Protein AF-A0A249P6Z7-F1 (afdb_monomer)

Foldseek 3Di:
DDPPPPPVVPPPVDDDDPVNPPDQDADVPHHPVLVVLVVVCVVPVDPVSVVVSVVVVVVCVVCVVVVHDPVRVVVVVVVVVVDDDDPVDPPDDDDDPPPPPPPPPDPPDPPPDDDDPPDDPDPPPPVPVVVVVPPPDDDDDDDDDD

pLDDT: mean 71.18, std 16.37, range [41.47, 95.62]

Solvent-accessible surface area (backbone atoms only — not comparable to full-atom values): 10024 Å² total; per-residue (Å²): 136,80,82,78,77,79,81,79,80,54,75,84,77,52,82,84,48,80,83,76,60,80,66,78,73,60,55,93,88,44,56,53,74,53,50,58,42,53,51,48,30,73,76,43,87,44,72,69,41,50,49,49,38,51,51,51,51,50,52,53,49,54,37,50,73,70,72,39,50,72,74,57,40,53,49,47,53,52,47,60,75,64,48,88,81,67,76,92,64,74,95,67,82,82,78,76,87,75,79,74,72,73,82,69,68,74,69,79,71,66,95,80,68,72,90,72,83,90,62,87,77,67,94,72,61,76,71,63,63,66,65,65,71,69,78,79,73,78,80,80,81,82,81,82,90,129

Sequence (146 aa):
MTKAETDDGNRFKKRIHWRDSMREPRLMIFDARLVFFFLLLAVHLAVWTALLLLAAIGVFWLVERAGYRLPSALRTIRATFAGVRRPAFYQRRYREAVDYGFEYRRTPLPSFAMPVPSAPMSVGVVKEVNSTLVDEQPARVVEPAQ

Radius of gyration: 34.21 Å; Cα contacts (8 Å, |Δi|>4): 28; chains: 1; bounding box: 60×60×104 Å

Structure (mmCIF, N/CA/C/O backbone):
data_AF-A0A249P6Z7-F1
#
_entry.id   AF-A0A249P6Z7-F1
#
loop_
_atom_site.group_PDB
_atom_site.id
_atom_site.type_symbol
_atom_site.label_atom_id
_atom_site.label_alt_id
_atom_site.label_comp_id
_atom_site.label_asym_id
_atom_site.label_entity_id
_atom_site.label_seq_id
_atom_site.pdbx_PDB_ins_code
_atom_site.Cartn_x
_atom_site.Cartn_y
_atom_site.Cartn_z
_atom_site.occupancy
_atom_site.B_iso_or_equiv
_atom_site.auth_seq_id
_atom_site.auth_comp_id
_atom_site.auth_asym_id
_atom_site.auth_atom_id
_atom_site.pdbx_PDB_model_num
ATOM 1 N N . MET A 1 1 ? 46.602 -27.904 5.766 1.00 41.47 1 MET A N 1
ATOM 2 C CA . MET A 1 1 ? 45.917 -28.379 4.545 1.00 41.47 1 MET A CA 1
ATOM 3 C C . MET A 1 1 ? 44.682 -27.511 4.344 1.00 41.47 1 MET A C 1
ATOM 5 O O . MET A 1 1 ? 43.639 -27.762 4.931 1.00 41.47 1 MET A O 1
ATOM 9 N N . THR A 1 2 ? 44.862 -26.383 3.660 1.00 42.06 2 THR A N 1
ATOM 10 C CA . THR A 1 2 ? 43.832 -25.363 3.438 1.00 42.06 2 THR A CA 1
ATOM 11 C C . THR A 1 2 ? 42.930 -25.824 2.300 1.00 42.06 2 THR A C 1
ATOM 13 O O . THR A 1 2 ? 43.393 -26.098 1.196 1.00 42.06 2 THR A O 1
ATOM 16 N N . LYS A 1 3 ? 41.639 -25.987 2.587 1.00 45.12 3 LYS A N 1
ATOM 17 C CA . LYS A 1 3 ? 40.641 -26.401 1.602 1.00 45.12 3 LYS A CA 1
ATOM 18 C C . LYS A 1 3 ? 40.433 -25.225 0.646 1.00 45.12 3 LYS A C 1
ATOM 20 O O . LYS A 1 3 ? 39.740 -24.275 0.989 1.00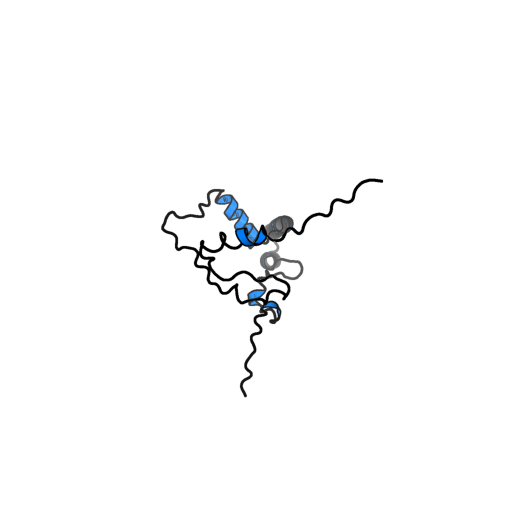 45.12 3 LYS A O 1
ATOM 25 N N . ALA A 1 4 ? 41.108 -25.254 -0.500 1.00 56.38 4 ALA A N 1
ATOM 26 C CA . ALA A 1 4 ? 40.846 -24.331 -1.591 1.00 56.38 4 ALA A CA 1
ATOM 27 C C . ALA A 1 4 ? 39.397 -24.555 -2.041 1.00 56.38 4 ALA A C 1
ATOM 29 O O . ALA A 1 4 ? 39.068 -25.584 -2.630 1.00 56.38 4 ALA A O 1
ATOM 30 N N . GLU A 1 5 ? 38.518 -23.632 -1.663 1.00 61.97 5 GLU A N 1
ATOM 31 C CA . GLU A 1 5 ? 37.129 -23.606 -2.095 1.00 61.97 5 GLU A CA 1
ATOM 32 C C . GLU A 1 5 ? 37.122 -23.355 -3.604 1.00 61.97 5 GLU A C 1
ATOM 34 O O . GLU A 1 5 ? 37.452 -22.270 -4.078 1.00 61.97 5 GLU A O 1
ATOM 39 N N . THR A 1 6 ? 36.845 -24.408 -4.371 1.00 59.69 6 THR A N 1
ATOM 40 C CA . THR A 1 6 ? 36.611 -24.324 -5.809 1.00 59.69 6 THR A CA 1
ATOM 41 C C . THR A 1 6 ? 35.306 -23.558 -6.014 1.00 59.69 6 THR A C 1
ATOM 43 O O . THR A 1 6 ? 34.230 -24.142 -5.943 1.00 59.69 6 THR A O 1
ATOM 46 N N . ASP A 1 7 ? 35.409 -22.240 -6.199 1.00 61.22 7 ASP A N 1
ATOM 47 C CA . ASP A 1 7 ? 34.315 -21.377 -6.649 1.00 61.22 7 ASP A CA 1
ATOM 48 C C . ASP A 1 7 ? 33.947 -21.794 -8.082 1.00 61.22 7 ASP A C 1
ATOM 50 O O . ASP A 1 7 ? 34.589 -21.402 -9.057 1.00 61.22 7 ASP A O 1
ATOM 54 N N . ASP A 1 8 ? 32.952 -22.670 -8.210 1.00 64.88 8 ASP A N 1
ATOM 55 C CA . ASP A 1 8 ? 32.503 -23.296 -9.457 1.00 64.88 8 ASP A CA 1
ATOM 56 C C . ASP A 1 8 ? 31.698 -22.337 -10.357 1.00 64.88 8 ASP A C 1
ATOM 58 O O . ASP A 1 8 ? 31.092 -22.755 -11.344 1.00 64.88 8 ASP A O 1
ATOM 62 N N . GLY A 1 9 ? 31.683 -21.034 -10.036 1.00 64.12 9 GLY A N 1
ATOM 63 C CA . GLY A 1 9 ? 31.022 -19.969 -10.799 1.00 64.12 9 GLY A CA 1
ATOM 64 C C . GLY A 1 9 ? 29.495 -20.093 -10.862 1.00 64.12 9 GLY A C 1
ATOM 65 O O . GLY A 1 9 ? 28.810 -19.207 -11.382 1.00 64.12 9 GLY A O 1
ATOM 66 N N . ASN A 1 10 ? 28.938 -21.170 -10.311 1.00 64.56 10 ASN A N 1
ATOM 67 C CA . ASN A 1 10 ? 27.527 -21.485 -10.362 1.00 64.56 10 ASN A CA 1
ATOM 68 C C . ASN A 1 10 ? 26.815 -20.852 -9.164 1.00 64.56 10 ASN A C 1
ATOM 70 O O . ASN A 1 10 ? 26.523 -21.503 -8.158 1.00 64.56 10 ASN A O 1
ATOM 74 N N . ARG A 1 11 ? 26.509 -19.552 -9.284 1.00 61.81 11 ARG A N 1
ATOM 75 C CA . ARG A 1 11 ? 25.824 -18.767 -8.236 1.00 61.81 11 ARG A CA 1
ATOM 76 C C . ARG A 1 11 ? 24.511 -19.404 -7.755 1.00 61.81 11 ARG A C 1
ATOM 78 O O . ARG A 1 11 ? 24.088 -19.130 -6.637 1.00 61.81 11 ARG A O 1
ATOM 85 N N . PHE A 1 12 ? 23.891 -20.267 -8.561 1.00 58.50 12 PHE A N 1
ATOM 86 C CA . PHE A 1 12 ? 22.630 -20.943 -8.251 1.00 58.50 12 PHE A CA 1
ATOM 87 C C . PHE A 1 12 ? 22.782 -22.195 -7.374 1.00 58.50 12 PHE A C 1
ATOM 89 O O . PHE A 1 12 ? 21.791 -22.671 -6.825 1.00 58.50 12 PHE A O 1
ATOM 96 N N . LYS A 1 13 ? 24.000 -22.732 -7.209 1.00 64.19 13 LYS A N 1
ATOM 97 C CA . LYS A 1 13 ? 24.273 -23.905 -6.356 1.00 64.19 13 LYS A CA 1
ATOM 98 C C . LYS A 1 13 ? 24.589 -23.537 -4.901 1.00 64.19 13 LYS A C 1
ATOM 100 O O . LYS A 1 13 ? 24.626 -24.410 -4.033 1.00 64.19 13 LYS A O 1
ATOM 105 N N . LYS A 1 14 ? 24.816 -22.251 -4.618 1.00 71.12 14 LYS A N 1
ATOM 106 C CA . LYS A 1 14 ? 25.135 -21.752 -3.277 1.00 71.12 14 LYS A CA 1
ATOM 107 C C . LYS A 1 14 ? 23.872 -21.737 -2.414 1.00 71.12 14 LYS A C 1
ATOM 109 O O . LYS A 1 14 ? 22.799 -21.371 -2.890 1.00 71.12 14 LYS A O 1
ATOM 114 N N . ARG A 1 15 ? 23.981 -22.113 -1.129 1.00 73.44 15 ARG A N 1
ATOM 115 C CA . ARG A 1 15 ? 22.860 -21.950 -0.185 1.00 73.44 15 ARG A CA 1
ATOM 116 C C . ARG A 1 15 ? 22.413 -20.490 -0.216 1.00 73.44 15 ARG A C 1
ATOM 118 O O . ARG A 1 15 ? 23.242 -19.611 0.014 1.00 73.44 15 ARG A O 1
ATOM 125 N N . ILE A 1 16 ? 21.129 -20.262 -0.498 1.00 76.38 16 ILE A N 1
ATOM 126 C CA . ILE A 1 16 ? 20.538 -18.923 -0.590 1.00 76.38 16 ILE A CA 1
ATOM 127 C C . ILE A 1 16 ? 20.865 -18.168 0.697 1.00 76.38 16 ILE A C 1
ATOM 129 O O . ILE A 1 16 ? 20.442 -18.558 1.790 1.00 76.38 16 ILE A O 1
ATOM 133 N N . HIS A 1 17 ? 21.669 -17.113 0.574 1.00 78.62 17 HIS A N 1
ATOM 134 C CA . HIS A 1 17 ? 21.970 -16.246 1.696 1.00 78.62 17 HIS A CA 1
ATOM 135 C C . HIS A 1 17 ? 20.742 -15.371 1.946 1.00 78.62 17 HIS A C 1
ATOM 137 O O . HIS A 1 17 ? 20.140 -14.848 1.015 1.00 78.62 17 HIS A O 1
ATOM 143 N N . TRP A 1 18 ? 20.363 -15.188 3.208 1.00 75.81 18 TRP A N 1
ATOM 144 C CA . TRP A 1 18 ? 19.225 -14.353 3.615 1.00 75.81 18 TRP A CA 1
ATOM 145 C C . TRP A 1 18 ? 19.234 -12.937 3.001 1.00 75.81 18 TRP A C 1
ATOM 147 O O . TRP A 1 18 ? 18.172 -12.371 2.755 1.00 75.81 18 TRP A O 1
ATOM 157 N N . ARG A 1 19 ? 20.420 -12.401 2.683 1.00 77.81 19 ARG A N 1
ATOM 158 C CA . ARG A 1 19 ? 20.626 -11.141 1.950 1.00 77.81 19 ARG A CA 1
ATOM 159 C C . ARG A 1 19 ? 20.071 -11.153 0.520 1.00 77.81 19 ARG A C 1
ATOM 161 O O . ARG A 1 19 ? 19.602 -10.121 0.049 1.00 77.81 19 ARG A O 1
ATOM 168 N N . ASP A 1 20 ? 20.126 -12.293 -0.159 1.00 77.44 20 ASP A N 1
ATOM 169 C CA . ASP A 1 20 ? 19.776 -12.422 -1.579 1.00 77.44 20 ASP A CA 1
ATOM 170 C C . ASP A 1 20 ? 18.287 -12.730 -1.780 1.00 77.44 20 ASP A C 1
ATOM 172 O O . ASP A 1 20 ? 17.762 -12.602 -2.882 1.00 77.44 20 ASP A O 1
ATOM 176 N N . SER A 1 21 ? 17.575 -13.092 -0.710 1.00 72.88 21 SER A N 1
ATOM 177 C CA . SER A 1 21 ? 16.166 -13.474 -0.791 1.00 72.88 21 SER A CA 1
ATOM 178 C C . SER A 1 21 ? 15.238 -12.312 -1.143 1.00 72.88 21 SER A C 1
ATOM 180 O O . SER A 1 21 ? 14.145 -12.583 -1.632 1.00 72.88 21 SER A O 1
ATOM 182 N N . MET A 1 22 ? 15.621 -11.055 -0.849 1.00 72.94 22 MET A N 1
ATOM 183 C CA . MET A 1 22 ? 14.836 -9.813 -1.059 1.00 72.94 22 MET A CA 1
ATOM 184 C C . MET A 1 22 ? 13.327 -9.943 -0.752 1.00 72.94 22 MET A C 1
ATOM 186 O O . MET A 1 22 ? 12.493 -9.208 -1.282 1.00 72.94 22 MET A O 1
ATOM 190 N N . ARG A 1 23 ? 12.957 -10.907 0.097 1.00 73.62 23 ARG A N 1
ATOM 191 C CA . ARG A 1 23 ? 11.576 -11.325 0.293 1.00 73.62 23 ARG A CA 1
ATOM 192 C C . ARG A 1 23 ? 10.983 -10.427 1.350 1.00 73.62 23 ARG A C 1
ATOM 194 O O . ARG A 1 23 ? 11.564 -10.230 2.414 1.00 73.62 23 ARG A O 1
ATOM 201 N N . GLU A 1 24 ? 9.822 -9.877 1.043 1.00 75.25 24 GLU A N 1
ATOM 202 C CA . GLU A 1 24 ? 9.152 -8.989 1.974 1.00 75.25 24 GLU A CA 1
ATOM 203 C C . GLU A 1 24 ? 8.751 -9.747 3.245 1.00 75.25 24 GLU A C 1
ATOM 205 O O . GLU A 1 24 ? 8.298 -10.895 3.156 1.00 75.25 24 GLU A O 1
ATOM 210 N N . PRO A 1 25 ? 8.908 -9.124 4.425 1.00 76.06 25 PRO A N 1
ATOM 211 C CA . PRO A 1 25 ? 8.533 -9.740 5.686 1.00 76.06 25 PRO A CA 1
ATOM 212 C C . PRO A 1 25 ? 7.011 -9.921 5.731 1.00 76.06 25 PRO A C 1
ATOM 214 O O . PRO A 1 25 ? 6.253 -8.959 5.852 1.00 76.06 25 PRO A O 1
ATOM 217 N N . ARG A 1 26 ? 6.563 -11.173 5.616 1.00 78.62 26 ARG A N 1
ATOM 218 C CA . ARG A 1 26 ? 5.159 -11.584 5.730 1.00 78.62 26 ARG A CA 1
ATOM 219 C C . ARG A 1 26 ? 5.005 -12.563 6.885 1.00 78.62 26 ARG A C 1
ATOM 221 O O . ARG A 1 26 ? 5.773 -13.518 6.990 1.00 78.62 26 ARG A O 1
ATOM 228 N N . LEU A 1 27 ? 3.990 -12.348 7.714 1.00 75.69 27 LEU A N 1
ATOM 229 C CA . LEU A 1 27 ? 3.590 -13.261 8.780 1.00 75.69 27 LEU A CA 1
ATOM 230 C C . LEU A 1 27 ? 2.488 -14.176 8.251 1.00 75.69 27 LEU A C 1
ATOM 232 O O . LEU A 1 27 ? 1.305 -13.889 8.411 1.00 75.69 27 LEU A O 1
ATOM 236 N N . MET A 1 28 ? 2.897 -15.266 7.595 1.00 75.38 28 MET A N 1
ATOM 237 C CA . MET A 1 28 ? 2.031 -16.276 6.966 1.00 75.38 28 MET A CA 1
ATOM 238 C C . MET A 1 28 ? 1.026 -15.681 5.961 1.00 75.38 28 MET A C 1
ATOM 240 O O . MET A 1 28 ? 1.281 -15.704 4.758 1.00 75.38 28 MET A O 1
ATOM 244 N N . ILE A 1 29 ? -0.086 -15.137 6.459 1.00 75.38 29 ILE A N 1
ATOM 245 C CA . ILE A 1 29 ? -1.208 -14.573 5.699 1.00 75.38 29 ILE A CA 1
ATOM 246 C C . ILE A 1 29 ? -1.192 -13.037 5.744 1.00 75.38 29 ILE A C 1
ATOM 248 O O . ILE A 1 29 ? -1.589 -12.391 4.778 1.00 75.38 29 ILE A O 1
ATOM 252 N N . PHE A 1 30 ? -0.697 -12.442 6.833 1.00 73.25 30 PHE A N 1
ATOM 253 C CA . PHE A 1 30 ? -0.743 -10.997 7.049 1.00 73.25 30 PHE A CA 1
ATOM 254 C C . PHE A 1 30 ? 0.597 -10.326 6.742 1.00 73.25 30 PHE A C 1
ATOM 256 O O . PHE A 1 30 ? 1.677 -10.866 6.999 1.00 73.25 30 PHE A O 1
ATOM 263 N N . ASP A 1 31 ? 0.534 -9.111 6.199 1.00 83.69 31 ASP A N 1
ATOM 264 C CA . ASP A 1 31 ? 1.712 -8.254 6.076 1.00 83.69 31 ASP A CA 1
ATOM 265 C C . ASP A 1 31 ? 2.215 -7.881 7.480 1.00 83.69 31 ASP A C 1
ATOM 267 O O . ASP A 1 31 ? 1.419 -7.528 8.355 1.00 83.69 31 ASP A O 1
ATOM 271 N N . ALA A 1 32 ? 3.532 -7.935 7.706 1.00 86.00 32 ALA A N 1
ATOM 272 C CA . ALA A 1 32 ? 4.125 -7.604 9.003 1.00 86.00 32 ALA A CA 1
ATOM 273 C C . ALA A 1 32 ? 3.768 -6.180 9.473 1.00 86.00 32 ALA A C 1
ATOM 275 O O . ALA A 1 32 ? 3.743 -5.903 10.670 1.00 86.00 32 ALA A O 1
ATOM 276 N N . ARG A 1 33 ? 3.441 -5.276 8.544 1.00 86.00 33 ARG A N 1
ATOM 277 C CA . ARG A 1 33 ? 3.062 -3.888 8.844 1.00 86.00 33 ARG A CA 1
ATOM 278 C C . ARG A 1 33 ? 1.678 -3.776 9.486 1.00 86.00 33 ARG A C 1
ATOM 280 O O . ARG A 1 33 ? 1.440 -2.833 10.236 1.00 86.00 33 ARG A O 1
ATOM 287 N N . LEU A 1 34 ? 0.777 -4.731 9.234 1.00 90.38 34 LEU A N 1
ATOM 288 C CA . LEU A 1 34 ? -0.560 -4.740 9.840 1.00 90.38 34 LEU A CA 1
ATOM 289 C C . LEU A 1 34 ? -0.512 -5.053 11.339 1.00 90.38 34 LEU A C 1
ATOM 291 O O . LEU A 1 34 ? -1.398 -4.625 12.074 1.00 90.38 34 LEU A O 1
ATOM 295 N N . VAL A 1 35 ? 0.546 -5.723 11.812 1.00 89.69 35 VAL A N 1
ATOM 296 C CA . VAL A 1 35 ? 0.744 -6.045 13.236 1.00 89.69 35 VAL A CA 1
ATOM 297 C C . VAL A 1 35 ? 0.697 -4.796 14.103 1.00 89.69 35 VAL A C 1
ATOM 299 O O . VAL A 1 35 ? 0.106 -4.826 15.176 1.00 89.69 35 VAL A O 1
ATOM 302 N N . PHE A 1 36 ? 1.259 -3.684 13.626 1.00 89.94 36 PHE A N 1
ATOM 303 C CA . PHE A 1 36 ? 1.214 -2.416 14.347 1.00 89.94 36 PHE A CA 1
ATOM 304 C C . PHE A 1 36 ? -0.228 -1.952 14.605 1.00 89.94 36 PHE A C 1
ATOM 306 O O . PHE A 1 36 ? -0.553 -1.548 15.716 1.00 89.94 36 PHE A O 1
ATOM 313 N N . PHE A 1 37 ? -1.111 -2.066 13.610 1.00 91.25 37 PHE A N 1
ATOM 314 C CA . PHE A 1 37 ? -2.516 -1.683 13.751 1.00 91.25 37 PHE A CA 1
ATOM 315 C C . PHE A 1 37 ? -3.286 -2.644 14.659 1.00 91.25 37 PHE A C 1
ATOM 317 O O . PHE A 1 37 ? -4.110 -2.197 15.452 1.00 91.25 37 PHE A O 1
ATOM 324 N N . PHE A 1 38 ? -2.993 -3.946 14.590 1.00 91.88 38 PHE A N 1
ATOM 325 C CA . PHE A 1 38 ? -3.566 -4.922 15.519 1.00 91.88 38 PHE A CA 1
ATOM 326 C C . PHE A 1 38 ? -3.139 -4.652 16.964 1.00 91.88 38 PHE A C 1
ATOM 328 O O . PHE A 1 38 ? -3.983 -4.676 17.855 1.00 91.88 38 PHE A O 1
ATOM 335 N N . LEU A 1 39 ? -1.861 -4.341 17.197 1.00 92.69 39 LEU A N 1
ATOM 336 C CA . LEU A 1 39 ? -1.359 -3.960 18.519 1.00 92.69 39 LEU A CA 1
ATOM 337 C C . LEU A 1 39 ? -1.999 -2.658 19.011 1.00 92.69 39 LEU A C 1
ATOM 339 O O . LEU A 1 39 ? -2.404 -2.577 20.168 1.00 92.69 39 LEU A O 1
ATOM 343 N N . LEU A 1 40 ? -2.141 -1.659 18.136 1.00 92.75 40 LEU A N 1
ATOM 344 C CA . LEU A 1 40 ? -2.796 -0.398 18.475 1.00 92.75 40 LEU A CA 1
ATOM 345 C C . LEU A 1 40 ? -4.261 -0.613 18.873 1.00 92.75 40 LEU A C 1
ATOM 347 O O . LEU A 1 40 ? -4.703 -0.065 19.880 1.00 92.75 40 LEU A O 1
ATOM 351 N N . LEU A 1 41 ? -4.997 -1.437 18.121 1.00 93.25 41 LEU A N 1
ATOM 352 C CA . LEU A 1 41 ? -6.371 -1.807 18.454 1.00 93.25 41 LEU A CA 1
ATOM 353 C C . LEU A 1 41 ? -6.439 -2.582 19.777 1.00 93.25 41 LEU A C 1
ATOM 355 O O . LEU A 1 41 ? -7.319 -2.313 20.587 1.00 93.25 41 LEU A O 1
ATOM 359 N N . ALA A 1 42 ? -5.505 -3.508 20.013 1.00 93.31 42 ALA A N 1
ATOM 360 C CA . ALA A 1 42 ? -5.463 -4.310 21.235 1.00 93.31 42 ALA A CA 1
ATOM 361 C C . ALA A 1 42 ? -5.232 -3.461 22.499 1.00 93.31 42 ALA A C 1
ATOM 363 O O . 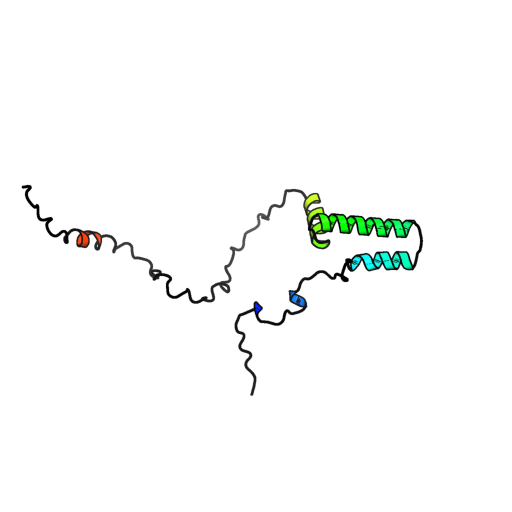ALA A 1 42 ? -5.800 -3.767 23.544 1.00 93.31 42 ALA A O 1
ATOM 364 N N . VAL A 1 43 ? -4.429 -2.393 22.410 1.00 95.12 43 VAL A N 1
ATOM 365 C CA . VAL A 1 43 ? -4.183 -1.463 23.530 1.00 95.12 43 VAL A CA 1
ATOM 366 C C . VAL A 1 43 ? -5.293 -0.416 23.660 1.00 95.12 43 VAL A C 1
ATOM 368 O O . VAL A 1 43 ? -5.655 -0.032 24.770 1.00 95.12 43 VAL A O 1
ATOM 371 N N . HIS A 1 44 ? -5.841 0.059 22.541 1.00 92.00 44 HIS A N 1
ATOM 372 C CA . HIS A 1 44 ? -6.860 1.102 22.512 1.00 92.00 44 HIS A CA 1
ATOM 373 C C . HIS A 1 44 ? -8.081 0.626 21.724 1.00 92.00 44 HIS A C 1
ATOM 375 O O . HIS A 1 44 ? -8.169 0.808 20.507 1.00 92.00 44 HIS A O 1
ATOM 381 N N . LEU A 1 45 ? -9.039 0.028 22.440 1.00 92.88 45 LEU A N 1
ATOM 382 C CA . LEU A 1 45 ? -10.248 -0.584 21.884 1.00 92.88 45 LEU A CA 1
ATOM 383 C C . LEU A 1 45 ? -11.332 0.461 21.541 1.00 92.88 45 LEU A C 1
ATOM 385 O O . LEU A 1 45 ? -12.466 0.395 22.013 1.00 92.88 45 LEU A O 1
ATOM 389 N N . ALA A 1 46 ? -10.974 1.470 20.748 1.00 94.25 46 ALA A N 1
ATOM 390 C CA . ALA A 1 46 ? -11.886 2.516 20.304 1.00 94.25 46 ALA A CA 1
ATOM 391 C C . ALA A 1 46 ? -12.395 2.255 18.880 1.00 94.25 46 ALA A C 1
ATOM 393 O O . ALA A 1 46 ? -11.733 1.639 18.047 1.00 94.25 46 ALA A O 1
ATOM 394 N N . VAL A 1 47 ? -13.573 2.791 18.553 1.00 93.62 47 VAL A N 1
ATOM 395 C CA . VAL A 1 47 ? -14.142 2.648 17.201 1.00 93.62 47 VAL A CA 1
ATOM 396 C C . VAL A 1 47 ? -13.222 3.274 16.144 1.00 93.62 47 VAL A C 1
ATOM 398 O O . VAL A 1 47 ? -13.082 2.736 15.049 1.00 93.62 47 VAL A O 1
ATOM 401 N N . TRP A 1 48 ? -12.529 4.370 16.469 1.00 95.06 48 TRP A N 1
ATOM 402 C CA . TRP A 1 48 ? -11.632 5.031 15.517 1.00 95.06 48 TRP A CA 1
ATOM 403 C C . TRP A 1 48 ? -10.381 4.195 15.189 1.00 95.06 48 TRP A C 1
ATOM 405 O O . TRP A 1 48 ? -9.959 4.174 14.033 1.00 95.06 48 TRP A O 1
ATOM 415 N N . THR A 1 49 ? -9.813 3.451 16.148 1.00 94.81 49 THR A N 1
ATOM 416 C CA . THR A 1 49 ? -8.685 2.536 15.881 1.00 94.81 49 THR A CA 1
ATOM 417 C C . THR A 1 49 ? -9.134 1.319 15.086 1.00 94.81 49 THR A C 1
ATOM 419 O O . THR A 1 49 ? -8.397 0.864 14.210 1.00 94.81 49 THR A O 1
ATOM 422 N N . ALA A 1 50 ? -10.360 0.835 15.311 1.00 93.50 50 ALA A N 1
ATOM 423 C CA . ALA A 1 50 ? -10.953 -0.221 14.494 1.00 93.50 50 ALA A CA 1
ATOM 424 C C . ALA A 1 50 ? -11.149 0.233 13.036 1.00 93.50 50 ALA A C 1
ATOM 426 O O . ALA A 1 50 ? -10.808 -0.502 12.107 1.00 93.50 50 ALA A O 1
ATOM 427 N N . LEU A 1 51 ? -11.621 1.468 12.823 1.00 95.62 51 LEU A N 1
ATOM 428 C CA . LEU A 1 51 ? -11.734 2.057 11.485 1.00 95.62 51 LEU A CA 1
ATOM 429 C C . LEU A 1 51 ? -10.369 2.218 10.806 1.00 95.62 51 LEU A C 1
ATOM 431 O O . LEU A 1 51 ? -10.252 1.915 9.621 1.00 95.62 51 LEU A O 1
ATOM 435 N N . LEU A 1 52 ? -9.325 2.631 11.534 1.00 94.12 52 LEU A N 1
ATOM 436 C CA . LEU A 1 52 ? -7.967 2.695 10.979 1.00 94.12 52 LEU A CA 1
ATOM 437 C C . LEU A 1 52 ? -7.427 1.322 10.580 1.00 94.12 52 LEU A C 1
ATOM 439 O O . LEU A 1 52 ? -6.818 1.203 9.517 1.00 94.12 52 LEU A O 1
ATOM 443 N N . LEU A 1 53 ? -7.654 0.292 11.398 1.00 94.00 53 LEU A N 1
ATOM 444 C CA . LEU A 1 53 ? -7.266 -1.076 11.059 1.00 94.00 53 LEU A CA 1
ATOM 445 C C . LEU A 1 53 ? -7.978 -1.541 9.781 1.00 94.00 53 LEU A C 1
ATOM 447 O O . LEU A 1 53 ? -7.325 -2.051 8.871 1.00 94.00 53 LEU A O 1
ATOM 451 N N . LEU A 1 54 ? -9.294 -1.331 9.684 1.00 94.81 54 LEU A N 1
ATOM 452 C CA . LEU A 1 54 ? -10.074 -1.677 8.493 1.00 94.81 54 LEU A CA 1
ATOM 453 C C . LEU A 1 54 ? -9.604 -0.911 7.253 1.00 94.81 54 LEU A C 1
ATOM 455 O O . LEU A 1 54 ? -9.444 -1.510 6.190 1.00 94.81 54 LEU A O 1
ATOM 459 N N . ALA A 1 55 ? -9.329 0.387 7.389 1.00 95.31 55 ALA A N 1
ATOM 460 C CA . ALA A 1 55 ? -8.790 1.202 6.306 1.00 95.31 55 ALA A CA 1
ATOM 461 C C . ALA A 1 55 ? -7.420 0.683 5.844 1.00 95.31 55 ALA A C 1
ATOM 463 O O . ALA A 1 55 ? -7.197 0.532 4.642 1.00 95.31 55 ALA A O 1
ATOM 464 N N . ALA A 1 56 ? -6.525 0.346 6.779 1.00 92.81 56 ALA A N 1
ATOM 465 C CA . ALA A 1 56 ? -5.230 -0.242 6.458 1.00 92.81 56 ALA A CA 1
ATOM 466 C C . ALA A 1 56 ? -5.409 -1.564 5.698 1.00 92.81 56 ALA A C 1
ATOM 468 O O . ALA A 1 56 ? -4.899 -1.697 4.587 1.00 92.81 56 ALA A O 1
ATOM 469 N N . ILE A 1 57 ? -6.195 -2.504 6.232 1.00 92.25 57 ILE A N 1
ATOM 470 C CA . ILE A 1 57 ? -6.486 -3.782 5.565 1.00 92.25 57 ILE A CA 1
ATOM 471 C C . ILE A 1 57 ? -7.039 -3.549 4.153 1.00 92.25 57 ILE A C 1
ATOM 473 O O . ILE A 1 57 ? -6.555 -4.172 3.211 1.00 92.25 57 ILE A O 1
ATOM 477 N N . GLY A 1 58 ? -7.983 -2.620 3.982 1.00 93.81 58 GLY A N 1
ATOM 478 C CA . GLY A 1 58 ? -8.557 -2.280 2.679 1.00 93.81 58 GLY A CA 1
ATOM 479 C C . GLY A 1 58 ? -7.521 -1.775 1.671 1.00 93.81 58 GLY A C 1
ATOM 480 O O . GLY A 1 58 ? -7.507 -2.225 0.525 1.00 93.81 58 GLY A O 1
ATOM 481 N N . VAL A 1 59 ? -6.605 -0.898 2.094 1.00 91.06 59 VAL A N 1
ATOM 482 C CA . VAL A 1 59 ? -5.515 -0.399 1.235 1.00 91.06 59 VAL A CA 1
ATOM 483 C C . VAL A 1 59 ? -4.562 -1.526 0.838 1.00 91.06 59 VAL A C 1
ATOM 485 O O . VAL A 1 59 ? -4.226 -1.657 -0.340 1.00 91.06 59 VAL A O 1
ATOM 488 N N . PHE A 1 60 ? -4.137 -2.358 1.793 1.00 88.31 60 PHE A N 1
ATOM 489 C CA . PHE A 1 60 ? -3.257 -3.495 1.508 1.00 88.31 60 PHE A CA 1
ATOM 490 C C . PHE A 1 60 ? -3.934 -4.514 0.583 1.00 88.31 60 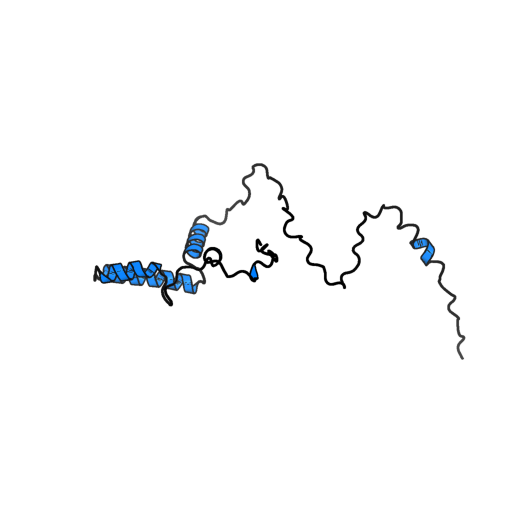PHE A C 1
ATOM 492 O O . PHE A 1 60 ? -3.301 -4.992 -0.358 1.00 88.31 60 PHE A O 1
ATOM 499 N N . TRP A 1 61 ? -5.221 -4.787 0.796 1.00 89.00 61 TRP A N 1
ATOM 500 C CA . TRP A 1 61 ? -6.016 -5.677 -0.046 1.00 89.00 61 TRP A CA 1
ATOM 501 C C . TRP A 1 61 ? -6.142 -5.152 -1.480 1.00 89.00 61 TRP A C 1
ATOM 503 O O . TRP A 1 61 ? -5.942 -5.907 -2.431 1.00 89.00 61 TRP A O 1
ATOM 513 N N . LEU A 1 62 ? -6.393 -3.851 -1.657 1.00 90.81 62 LEU A N 1
ATOM 514 C CA . LEU A 1 62 ? -6.460 -3.227 -2.981 1.00 90.81 62 LEU A CA 1
ATOM 515 C C . LEU A 1 62 ? -5.113 -3.304 -3.715 1.00 90.81 62 LEU A C 1
ATOM 517 O O . LEU A 1 62 ? -5.060 -3.609 -4.907 1.00 90.81 62 LEU A O 1
ATOM 521 N N . VAL A 1 63 ? -4.017 -3.056 -2.997 1.00 90.06 63 VAL A N 1
ATOM 522 C CA . VAL A 1 63 ? -2.652 -3.139 -3.534 1.00 90.06 63 VAL A CA 1
ATOM 523 C C . VAL A 1 63 ? -2.303 -4.572 -3.939 1.00 90.06 63 VAL A C 1
ATOM 525 O O . VAL A 1 63 ? -1.760 -4.783 -5.026 1.00 90.06 63 VAL A O 1
ATOM 528 N N . GLU A 1 64 ? -2.661 -5.558 -3.116 1.00 86.75 64 GLU A N 1
ATOM 529 C CA . GLU A 1 64 ? -2.454 -6.975 -3.425 1.00 86.75 64 GLU A CA 1
ATOM 530 C C . GLU A 1 64 ? -3.317 -7.425 -4.610 1.00 86.75 64 GLU A C 1
ATOM 532 O O . GLU A 1 64 ? -2.834 -8.155 -5.477 1.00 86.75 64 GLU A O 1
ATOM 537 N N . ARG A 1 65 ? -4.548 -6.910 -4.726 1.00 86.88 65 ARG A N 1
ATOM 538 C CA . ARG A 1 65 ? -5.418 -7.145 -5.887 1.00 86.88 65 ARG A CA 1
ATOM 539 C C . ARG A 1 65 ? -4.839 -6.568 -7.178 1.00 86.88 65 ARG A C 1
ATOM 541 O O . ARG A 1 65 ? -5.029 -7.158 -8.237 1.00 86.88 65 ARG A O 1
ATOM 548 N N . ALA A 1 66 ? -4.110 -5.459 -7.089 1.00 86.69 66 ALA A N 1
ATOM 549 C CA . ALA A 1 66 ? -3.379 -4.876 -8.210 1.00 86.69 66 ALA A CA 1
ATOM 550 C C . ALA A 1 66 ? -2.062 -5.615 -8.536 1.00 86.69 66 ALA A C 1
ATOM 552 O O . ALA A 1 66 ? -1.375 -5.247 -9.486 1.00 86.69 66 ALA A O 1
ATOM 553 N N . GLY A 1 67 ? -1.682 -6.637 -7.758 1.00 85.69 67 GLY A N 1
ATOM 554 C CA . GLY A 1 67 ? -0.430 -7.379 -7.937 1.00 85.69 67 GLY A CA 1
ATOM 555 C C . GLY A 1 67 ? 0.818 -6.598 -7.513 1.00 85.69 67 GLY A C 1
ATOM 556 O O . GLY A 1 67 ? 1.942 -7.059 -7.728 1.00 85.69 67 GLY A O 1
ATOM 557 N N . TYR A 1 68 ? 0.646 -5.426 -6.899 1.00 85.62 68 TYR A N 1
ATOM 558 C CA . TYR A 1 68 ? 1.754 -4.640 -6.379 1.00 85.62 68 TYR A CA 1
ATOM 559 C C . TYR A 1 68 ? 2.108 -5.078 -4.956 1.00 85.62 68 TYR A C 1
ATOM 561 O O . TYR A 1 68 ? 1.279 -5.533 -4.172 1.00 85.62 68 TYR A O 1
ATOM 569 N N . ARG A 1 69 ? 3.378 -4.896 -4.599 1.00 86.19 69 ARG A N 1
ATOM 570 C CA . ARG A 1 69 ? 3.821 -4.895 -3.202 1.00 86.19 69 ARG A CA 1
ATOM 571 C C . ARG A 1 69 ? 3.799 -3.479 -2.649 1.00 86.19 69 ARG A C 1
ATOM 573 O O . ARG A 1 69 ? 3.960 -2.549 -3.433 1.00 86.19 69 ARG A O 1
ATOM 580 N N . LEU A 1 70 ? 3.680 -3.281 -1.333 1.00 82.75 70 LEU A N 1
ATOM 581 C CA . LEU A 1 70 ? 3.600 -1.931 -0.751 1.00 82.75 70 LEU A CA 1
ATOM 582 C C . LEU A 1 70 ? 4.716 -0.965 -1.222 1.00 82.75 70 LEU A C 1
ATOM 584 O O . LEU A 1 70 ? 4.383 0.132 -1.673 1.00 82.75 70 LEU A O 1
ATOM 588 N N . PRO A 1 71 ? 6.022 -1.315 -1.182 1.00 83.94 71 PRO A N 1
ATOM 589 C CA . PRO A 1 71 ? 7.070 -0.399 -1.640 1.00 83.94 71 PRO A CA 1
ATOM 590 C C . PRO A 1 71 ? 6.984 -0.108 -3.146 1.00 83.94 71 PRO A C 1
ATOM 592 O O . PRO A 1 71 ? 7.206 1.027 -3.570 1.00 83.94 71 PRO A O 1
ATOM 595 N N . SER A 1 72 ? 6.609 -1.101 -3.953 1.00 85.12 72 SER A N 1
ATOM 596 C CA . SER A 1 72 ? 6.380 -0.930 -5.390 1.00 85.12 72 SER A CA 1
ATOM 597 C C . SER A 1 72 ? 5.153 -0.067 -5.671 1.00 85.12 72 SER A C 1
ATOM 599 O O . SER A 1 72 ? 5.224 0.815 -6.516 1.00 85.12 72 SER A O 1
ATOM 601 N N . ALA A 1 73 ? 4.063 -0.253 -4.926 1.00 87.69 73 ALA A N 1
ATOM 602 C CA . ALA A 1 73 ? 2.840 0.530 -5.038 1.00 87.69 73 ALA A CA 1
ATOM 603 C C . ALA A 1 73 ? 3.096 1.994 -4.690 1.00 87.69 73 ALA A C 1
ATOM 605 O O . ALA A 1 73 ? 2.746 2.870 -5.470 1.00 87.69 73 ALA A O 1
ATOM 606 N N . LEU A 1 74 ? 3.790 2.273 -3.582 1.00 88.00 74 LEU A N 1
ATOM 607 C CA . LEU A 1 74 ? 4.195 3.634 -3.220 1.00 88.00 74 LEU A CA 1
ATOM 608 C C . LEU A 1 74 ? 5.095 4.258 -4.288 1.00 88.00 74 LEU A C 1
ATOM 610 O O . LEU A 1 74 ? 4.944 5.436 -4.618 1.00 88.00 74 LEU A O 1
ATOM 614 N N . ARG A 1 75 ? 6.010 3.469 -4.866 1.00 87.75 75 ARG A N 1
ATOM 615 C CA . ARG A 1 75 ? 6.843 3.926 -5.979 1.00 87.75 75 ARG A CA 1
ATOM 616 C C . ARG A 1 75 ? 5.989 4.274 -7.189 1.00 87.75 75 ARG A C 1
ATOM 618 O O . ARG A 1 75 ? 6.243 5.328 -7.759 1.00 87.75 75 ARG A O 1
ATOM 625 N N . THR A 1 76 ? 5.011 3.440 -7.543 1.00 87.12 76 THR A N 1
ATOM 626 C CA . THR A 1 76 ? 4.056 3.677 -8.632 1.00 87.12 76 THR A CA 1
ATOM 627 C C . THR A 1 76 ? 3.238 4.927 -8.355 1.00 87.12 76 THR A C 1
ATOM 629 O O . THR A 1 76 ? 3.277 5.832 -9.167 1.00 87.12 76 THR A O 1
ATOM 632 N N . ILE A 1 77 ? 2.614 5.052 -7.184 1.00 89.12 77 ILE A N 1
ATOM 633 C CA . ILE A 1 77 ? 1.827 6.224 -6.778 1.00 89.12 77 ILE A CA 1
ATOM 634 C C . ILE A 1 77 ? 2.660 7.502 -6.920 1.00 89.12 77 ILE A C 1
ATOM 636 O O . ILE A 1 77 ? 2.263 8.433 -7.619 1.00 89.12 77 ILE A O 1
ATOM 640 N N . ARG A 1 78 ? 3.867 7.525 -6.340 1.00 90.38 78 ARG A N 1
ATOM 641 C CA . ARG A 1 78 ? 4.793 8.660 -6.469 1.00 90.38 78 ARG A CA 1
ATOM 642 C C . ARG A 1 78 ? 5.164 8.931 -7.928 1.00 90.38 78 ARG A C 1
ATOM 644 O O . ARG A 1 78 ? 5.236 10.080 -8.348 1.00 90.38 78 ARG A O 1
ATOM 651 N N . ALA A 1 79 ? 5.419 7.875 -8.692 1.00 87.50 79 ALA A N 1
ATOM 652 C CA . ALA A 1 79 ? 5.714 7.934 -10.116 1.00 87.50 79 ALA A CA 1
ATOM 653 C C . ALA A 1 79 ? 4.564 8.540 -10.932 1.00 87.50 79 ALA A C 1
ATOM 655 O O . ALA A 1 79 ? 4.841 9.272 -11.882 1.00 87.50 79 ALA A O 1
ATOM 656 N N . THR A 1 80 ? 3.319 8.234 -10.571 1.00 87.50 80 THR A N 1
ATOM 657 C CA . THR A 1 80 ? 2.111 8.759 -11.208 1.00 87.50 80 THR A CA 1
ATOM 658 C C . THR A 1 80 ? 1.950 10.244 -10.896 1.00 87.50 80 THR A C 1
ATOM 660 O O . THR A 1 80 ? 1.726 11.028 -11.813 1.00 87.50 80 THR A O 1
ATOM 663 N N . PHE A 1 81 ? 2.170 10.655 -9.641 1.00 89.06 81 PHE A N 1
ATOM 664 C CA . PHE A 1 81 ? 2.145 12.071 -9.246 1.00 89.06 81 PHE A CA 1
ATOM 665 C C . PHE A 1 81 ? 3.257 12.907 -9.899 1.00 89.06 81 PHE A C 1
ATOM 667 O O . PHE A 1 81 ? 3.035 14.068 -10.224 1.00 89.06 81 PHE A O 1
ATOM 674 N N . ALA A 1 82 ? 4.440 12.329 -10.127 1.00 86.81 82 ALA A N 1
ATOM 675 C CA . ALA A 1 82 ? 5.553 13.011 -10.796 1.00 86.81 82 ALA A CA 1
ATOM 676 C C . ALA A 1 82 ? 5.331 13.241 -12.309 1.00 86.81 82 ALA A C 1
ATOM 678 O O . ALA A 1 82 ? 6.081 13.994 -12.930 1.00 86.81 82 ALA A O 1
ATOM 679 N N . GLY A 1 83 ? 4.321 12.606 -12.911 1.00 83.94 83 GLY A N 1
ATOM 680 C CA . GLY A 1 83 ? 3.980 12.764 -14.324 1.00 83.94 83 GLY A CA 1
ATOM 681 C C . GLY A 1 83 ? 4.881 12.002 -15.310 1.00 83.94 83 GLY A C 1
ATOM 682 O O . GLY A 1 83 ? 5.815 11.280 -14.948 1.00 83.94 83 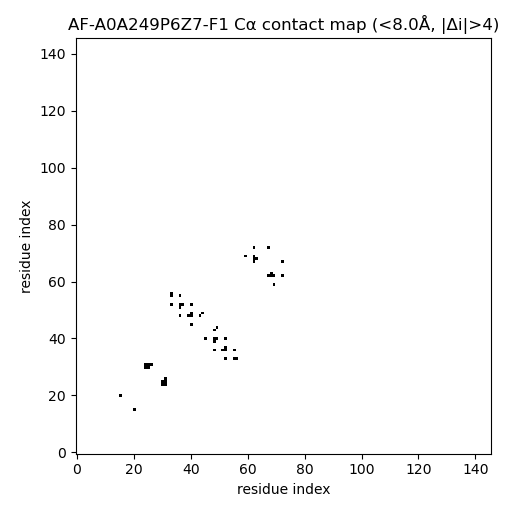GLY A O 1
ATOM 683 N N . VAL A 1 84 ? 4.560 12.155 -16.602 1.00 74.25 84 VAL A N 1
ATOM 684 C CA . VAL A 1 84 ? 5.168 11.423 -17.737 1.00 74.25 84 VAL A CA 1
ATOM 685 C C . VAL A 1 84 ? 6.562 11.951 -18.102 1.00 74.25 84 VAL A C 1
ATOM 687 O O . VAL A 1 84 ? 7.380 11.218 -18.658 1.00 74.25 84 VAL A O 1
ATOM 690 N N . ARG A 1 85 ? 6.882 13.210 -17.770 1.00 72.06 85 ARG A N 1
ATOM 691 C CA . ARG A 1 85 ? 8.195 13.799 -18.071 1.00 72.06 85 ARG A CA 1
ATOM 692 C C . ARG A 1 85 ? 9.267 13.258 -17.132 1.00 72.06 85 ARG A C 1
ATOM 694 O O . ARG A 1 85 ? 9.551 13.819 -16.079 1.00 72.06 85 ARG A O 1
ATOM 701 N N . ARG A 1 86 ? 9.918 12.191 -17.582 1.00 69.62 86 ARG A N 1
ATOM 702 C CA . ARG A 1 86 ? 11.185 11.701 -17.041 1.00 69.62 86 ARG A CA 1
ATOM 703 C C . ARG A 1 86 ? 12.227 11.758 -18.142 1.00 69.62 86 ARG A C 1
ATOM 705 O O . ARG A 1 86 ? 12.455 10.741 -18.795 1.00 69.62 86 ARG A O 1
ATOM 712 N N . PRO A 1 87 ? 12.831 12.927 -18.410 1.00 70.31 87 PRO A N 1
ATOM 713 C CA . PRO A 1 87 ? 14.002 12.939 -19.265 1.00 70.31 87 PRO A CA 1
ATOM 714 C C . PRO A 1 87 ? 15.046 12.041 -18.594 1.00 70.31 87 PRO A C 1
ATOM 716 O O . PRO A 1 87 ? 15.562 12.364 -17.528 1.00 70.31 87 PRO A O 1
ATOM 719 N N . ALA A 1 88 ? 15.341 10.892 -19.205 1.00 65.12 88 ALA A N 1
ATOM 720 C CA . ALA A 1 88 ? 16.409 9.992 -18.761 1.00 65.12 88 ALA A CA 1
ATOM 721 C C . ALA A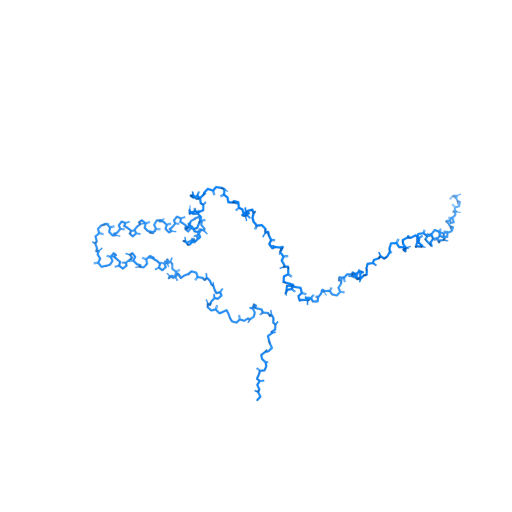 1 88 ? 17.798 10.657 -18.868 1.00 65.12 88 ALA A C 1
ATOM 723 O O . ALA A 1 88 ? 18.809 10.103 -18.446 1.00 65.12 88 ALA A O 1
ATOM 724 N N . PHE A 1 89 ? 17.836 11.853 -19.453 1.00 57.78 89 PHE A N 1
ATOM 725 C CA . PHE A 1 89 ? 19.008 12.521 -19.962 1.00 57.78 89 PHE A CA 1
ATOM 726 C C . PHE A 1 89 ? 19.090 13.929 -19.368 1.00 57.78 89 PHE A C 1
ATOM 728 O O . PHE A 1 89 ? 18.470 14.875 -19.851 1.00 57.78 89 PHE A O 1
ATOM 735 N N . TYR A 1 90 ? 19.872 14.069 -18.298 1.00 55.22 90 TYR A N 1
ATOM 736 C CA . TYR A 1 90 ? 20.471 15.357 -17.964 1.00 55.22 90 TYR A CA 1
ATOM 737 C C . TYR A 1 90 ? 21.476 15.661 -19.082 1.00 55.22 90 TYR A C 1
ATOM 739 O O . TYR A 1 90 ? 22.3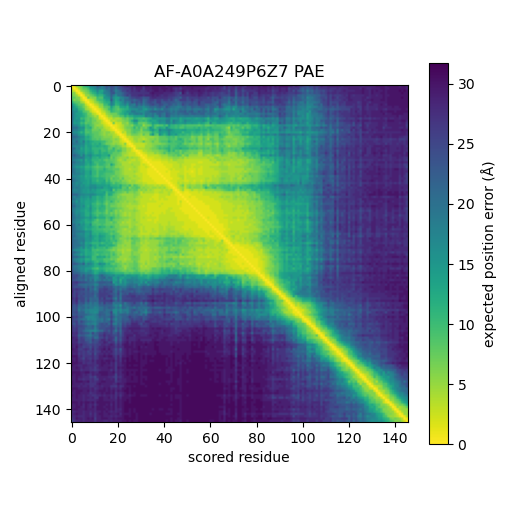54 14.840 -19.338 1.00 55.22 90 TYR A O 1
ATOM 747 N N . GLN A 1 91 ? 21.333 16.789 -19.784 1.00 59.03 91 GLN A N 1
ATOM 748 C CA . GLN A 1 91 ? 22.117 17.168 -20.975 1.00 59.03 91 GLN A CA 1
ATOM 749 C C . GLN A 1 91 ? 23.610 17.454 -20.692 1.00 59.03 91 GLN A C 1
ATOM 751 O O . GLN A 1 91 ? 24.215 18.339 -21.296 1.00 59.03 91 GLN A O 1
ATOM 756 N N . ARG A 1 92 ? 24.249 16.735 -19.766 1.00 61.22 92 ARG A N 1
ATOM 757 C CA . ARG A 1 92 ? 25.655 16.929 -19.419 1.00 61.22 92 ARG A CA 1
ATOM 758 C C . ARG A 1 92 ? 26.435 15.638 -19.631 1.00 61.22 92 ARG A C 1
ATOM 760 O O . ARG A 1 92 ? 26.445 14.766 -18.777 1.00 61.22 92 ARG A O 1
ATOM 767 N N . ARG A 1 93 ? 27.102 15.595 -20.790 1.00 61.84 93 ARG A N 1
ATOM 768 C CA . ARG A 1 93 ? 28.337 14.853 -21.100 1.00 61.84 93 ARG A CA 1
ATOM 769 C C . ARG A 1 93 ? 28.363 13.408 -20.577 1.00 61.84 93 ARG A C 1
ATOM 771 O O . ARG A 1 93 ? 28.823 13.136 -19.473 1.00 61.84 93 ARG A O 1
ATOM 778 N N . TYR A 1 94 ? 27.891 12.487 -21.411 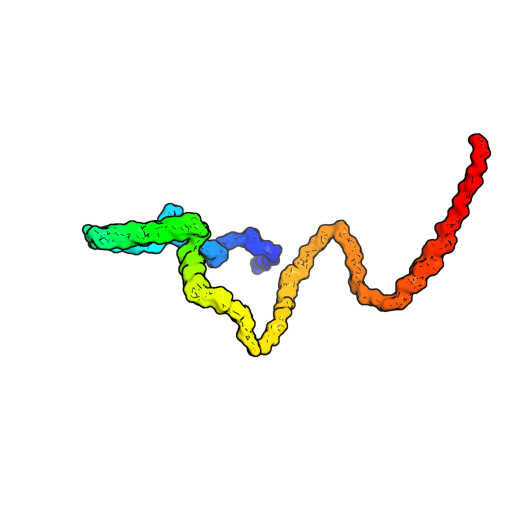1.00 58.97 94 TYR A N 1
ATOM 779 C CA . TYR A 1 94 ? 27.916 11.053 -21.139 1.00 58.97 94 TYR A CA 1
ATOM 780 C C . TYR A 1 94 ? 29.339 10.520 -20.961 1.00 58.97 94 TYR A C 1
ATOM 782 O O . TYR A 1 94 ? 30.238 10.847 -21.735 1.00 58.97 94 TYR A O 1
ATOM 790 N N . ARG A 1 95 ? 29.506 9.637 -19.971 1.00 64.50 95 ARG A N 1
ATOM 791 C CA . ARG A 1 95 ? 30.447 8.522 -20.079 1.00 64.50 95 A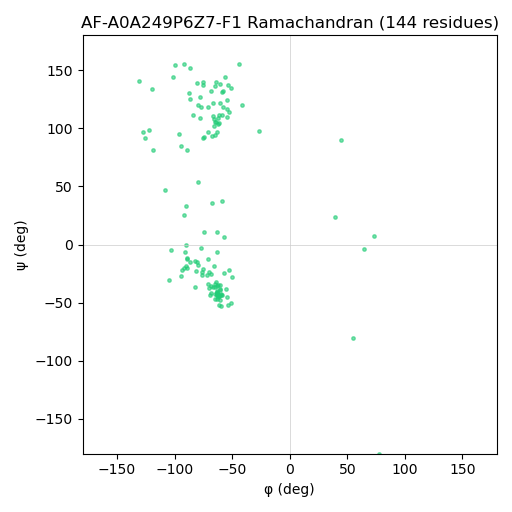RG A CA 1
ATOM 792 C C . ARG A 1 95 ? 29.779 7.464 -20.947 1.00 64.50 95 ARG A C 1
ATOM 794 O O . ARG A 1 95 ? 28.639 7.088 -20.681 1.00 64.50 95 ARG A O 1
ATOM 801 N N . GLU A 1 96 ? 30.482 7.040 -21.983 1.00 66.38 96 GLU A N 1
ATOM 802 C CA . GLU A 1 96 ? 30.093 5.923 -22.835 1.00 66.38 96 GLU A CA 1
ATOM 803 C C . GLU A 1 96 ? 29.886 4.666 -21.979 1.00 66.38 96 GLU A C 1
ATOM 805 O O . GLU A 1 96 ? 30.559 4.492 -20.956 1.00 66.38 96 GLU A O 1
ATOM 810 N N . ALA A 1 97 ? 28.911 3.832 -22.344 1.00 65.38 97 ALA A N 1
ATOM 811 C CA . ALA A 1 97 ? 28.678 2.570 -21.658 1.00 65.38 97 ALA A CA 1
ATOM 812 C C . ALA A 1 97 ? 29.931 1.700 -21.819 1.00 65.38 97 ALA A C 1
ATOM 814 O O . ALA A 1 97 ? 30.191 1.164 -22.890 1.00 65.38 97 ALA A O 1
ATOM 815 N N . VAL A 1 98 ? 30.735 1.607 -20.760 1.00 71.06 98 VAL A N 1
ATOM 816 C CA . VAL A 1 98 ? 31.878 0.699 -20.718 1.00 71.06 98 VAL A CA 1
ATOM 817 C C . VAL A 1 98 ? 31.315 -0.684 -20.443 1.00 71.06 98 VAL A C 1
ATOM 819 O O . VAL A 1 98 ? 30.831 -0.950 -19.342 1.00 71.06 98 VAL A O 1
ATOM 822 N N . ASP A 1 99 ? 31.346 -1.543 -21.456 1.00 71.31 99 ASP A N 1
ATOM 823 C CA . ASP A 1 99 ? 31.072 -2.962 -21.283 1.00 71.31 99 ASP A CA 1
ATOM 824 C C . ASP A 1 99 ? 32.185 -3.565 -20.416 1.00 71.31 99 ASP A C 1
ATOM 826 O O . ASP A 1 99 ? 33.325 -3.767 -20.846 1.00 71.31 99 ASP A O 1
ATOM 830 N N . TYR A 1 100 ? 31.873 -3.786 -19.140 1.00 69.69 100 TYR A N 1
ATOM 831 C CA . TYR A 1 100 ? 32.708 -4.591 -18.267 1.00 69.69 100 TYR A CA 1
ATOM 832 C C . TYR A 1 100 ? 32.459 -6.029 -18.661 1.00 69.69 100 TYR A C 1
ATOM 834 O O . TYR A 1 100 ? 31.551 -6.668 -18.144 1.00 69.69 100 TYR A O 1
ATOM 842 N N . GLY A 1 101 ? 33.274 -6.515 -19.574 1.00 62.28 101 GLY A N 1
ATOM 843 C CA . GLY A 1 101 ? 33.216 -7.831 -20.170 1.00 62.28 101 GLY A CA 1
ATOM 844 C C . GLY A 1 101 ? 33.314 -9.069 -19.268 1.00 62.28 101 GLY A C 1
ATOM 845 O O . GLY A 1 101 ? 33.954 -10.061 -19.606 1.00 62.28 101 GLY A O 1
ATOM 846 N N . PHE A 1 102 ? 32.727 -9.042 -18.080 1.00 63.97 102 PHE A N 1
ATOM 847 C CA . PHE A 1 102 ? 32.698 -10.165 -17.158 1.00 63.97 102 PHE A CA 1
ATOM 848 C C . PHE A 1 102 ? 31.690 -11.240 -17.604 1.00 63.97 102 PHE A C 1
ATOM 850 O O . PHE A 1 102 ? 31.819 -12.393 -17.191 1.00 63.97 102 PHE A O 1
ATOM 857 N N . GLU A 1 103 ? 30.711 -10.883 -18.445 1.00 59.28 103 GLU A N 1
ATOM 858 C CA . GLU A 1 103 ? 29.629 -11.776 -18.885 1.00 59.28 103 GLU A CA 1
ATOM 859 C C . GLU A 1 103 ? 30.051 -12.738 -20.011 1.00 59.28 103 GLU A C 1
ATOM 861 O O . GLU A 1 103 ? 29.436 -13.788 -20.176 1.00 59.28 103 GLU A O 1
ATOM 866 N N . TYR A 1 104 ? 31.154 -12.474 -20.724 1.00 57.41 104 TYR A N 1
ATOM 867 C CA . TYR A 1 104 ? 31.659 -13.351 -21.793 1.00 57.41 104 TYR A CA 1
ATOM 868 C C . TYR A 1 104 ? 32.680 -14.401 -21.333 1.00 57.41 104 TYR A C 1
ATOM 870 O O . TYR A 1 104 ? 33.487 -14.889 -22.134 1.00 57.41 104 TYR A O 1
ATOM 878 N N . ARG A 1 105 ? 32.666 -14.815 -20.057 1.00 52.28 105 ARG A N 1
ATOM 879 C CA . ARG A 1 105 ? 33.420 -16.014 -19.659 1.00 52.28 105 ARG A CA 1
ATOM 880 C C . ARG A 1 105 ? 32.824 -17.216 -20.395 1.00 52.28 105 ARG A C 1
ATOM 882 O O . ARG A 1 105 ? 31.813 -17.759 -19.969 1.00 52.28 105 ARG A O 1
ATOM 889 N N . ARG A 1 106 ? 33.471 -17.573 -21.512 1.00 51.31 106 ARG A N 1
ATOM 890 C CA . ARG A 1 106 ? 33.154 -18.650 -22.458 1.00 51.31 106 ARG A CA 1
ATOM 891 C C . ARG A 1 106 ? 32.377 -19.781 -21.785 1.00 51.31 106 ARG A C 1
ATOM 893 O O . ARG A 1 106 ? 32.973 -20.678 -21.194 1.00 51.31 106 ARG A O 1
ATOM 900 N N . THR A 1 107 ? 31.054 -19.781 -21.916 1.00 57.22 107 THR A N 1
ATOM 901 C CA . THR A 1 107 ? 30.359 -21.064 -21.983 1.00 57.22 107 THR A CA 1
ATOM 902 C C . THR A 1 107 ? 30.943 -21.736 -23.225 1.00 57.22 107 THR A C 1
ATOM 904 O O . THR A 1 107 ? 30.939 -21.093 -24.279 1.00 57.22 107 THR A O 1
ATOM 907 N N . PRO A 1 108 ? 31.546 -22.935 -23.142 1.00 55.28 108 PRO A N 1
ATOM 908 C CA . PRO A 1 108 ? 31.943 -23.638 -24.348 1.00 55.28 108 PRO A CA 1
ATOM 909 C C . PRO A 1 108 ? 30.683 -23.749 -25.200 1.00 55.28 108 PRO A C 1
ATOM 911 O O . PRO A 1 108 ? 29.682 -24.311 -24.752 1.00 55.28 108 PRO A O 1
ATOM 914 N N . LEU A 1 109 ? 30.693 -23.120 -26.374 1.00 59.16 109 LEU A N 1
ATOM 915 C CA . LEU A 1 109 ? 29.621 -23.302 -27.340 1.00 59.16 109 LEU A CA 1
ATOM 916 C C . LEU A 1 109 ? 29.491 -24.816 -27.567 1.00 59.16 109 LEU A C 1
ATOM 918 O O . LEU A 1 109 ? 30.525 -25.493 -27.636 1.00 59.16 109 LEU A O 1
ATOM 922 N N . PRO A 1 110 ? 28.270 -25.375 -27.638 1.00 56.22 110 PRO A N 1
ATOM 923 C CA . PRO A 1 110 ? 28.110 -26.772 -28.009 1.00 56.22 110 PRO A CA 1
ATOM 924 C C . PRO A 1 110 ? 28.894 -27.002 -29.303 1.00 56.22 110 PRO A C 1
ATOM 926 O O . PRO A 1 110 ? 28.833 -26.180 -30.220 1.00 56.22 110 PRO A O 1
ATOM 929 N N . SER A 1 111 ? 29.647 -28.098 -29.356 1.00 56.50 111 SER A N 1
ATOM 930 C CA . SER A 1 111 ? 30.635 -28.467 -30.384 1.00 56.50 111 SER A CA 1
ATOM 931 C C . SER A 1 111 ? 30.105 -28.544 -31.828 1.00 56.50 111 SER A C 1
ATOM 933 O O . SER A 1 111 ? 30.834 -28.937 -32.730 1.00 56.50 111 SER A O 1
ATOM 935 N N . PHE A 1 112 ? 28.851 -28.153 -32.056 1.00 61.84 112 PHE A N 1
ATOM 936 C CA . PHE A 1 112 ? 28.182 -28.091 -33.348 1.00 61.84 112 PHE A CA 1
ATOM 937 C C . PHE A 1 112 ? 28.061 -26.662 -33.922 1.00 61.84 112 PHE A C 1
ATOM 939 O O . PHE A 1 112 ? 27.600 -26.483 -35.046 1.00 61.84 112 PHE A O 1
ATOM 946 N N . ALA A 1 113 ? 28.464 -25.621 -33.185 1.00 53.41 113 ALA A N 1
ATOM 947 C CA . ALA A 1 113 ? 28.472 -24.259 -33.716 1.00 53.41 113 ALA A CA 1
ATOM 948 C C . ALA A 1 113 ? 29.687 -24.053 -34.642 1.00 53.41 113 ALA A C 1
ATOM 950 O O . ALA A 1 113 ? 30.831 -24.189 -34.216 1.00 53.41 113 ALA A O 1
ATOM 951 N N . MET A 1 114 ? 29.399 -23.755 -35.910 1.00 60.88 114 MET A N 1
ATOM 952 C CA . MET A 1 114 ? 30.328 -23.582 -37.033 1.00 60.88 114 MET A CA 1
ATOM 953 C C . MET A 1 114 ? 31.590 -22.752 -36.723 1.00 60.88 114 MET A C 1
ATOM 955 O O . MET A 1 114 ? 31.553 -21.874 -35.857 1.00 60.88 114 MET A O 1
ATOM 959 N N . PRO A 1 115 ? 32.692 -22.944 -37.479 1.00 54.38 115 PRO A N 1
ATOM 960 C CA . PRO A 1 115 ? 33.858 -22.076 -37.378 1.00 54.38 115 PRO A CA 1
ATOM 961 C C . PRO A 1 115 ? 33.474 -20.640 -37.755 1.00 54.38 115 PRO A C 1
ATOM 963 O O . PRO A 1 115 ? 33.176 -20.334 -38.907 1.00 54.38 115 PRO A O 1
ATOM 966 N N . VAL A 1 116 ? 33.491 -19.748 -36.766 1.00 64.62 116 VAL A N 1
ATOM 967 C CA . VAL A 1 116 ? 33.480 -18.301 -36.988 1.00 64.62 116 VAL A CA 1
ATOM 968 C C . VAL A 1 116 ? 34.856 -17.928 -37.555 1.00 64.62 116 VAL A C 1
ATOM 970 O O . VAL A 1 116 ? 35.854 -18.160 -36.868 1.00 64.62 116 VAL A O 1
ATOM 973 N N . PRO A 1 117 ? 34.966 -17.374 -38.777 1.00 58.47 117 PRO A N 1
ATOM 974 C CA . PRO A 1 117 ? 36.252 -16.938 -39.309 1.00 58.47 117 PRO A CA 1
ATOM 975 C C . PRO A 1 117 ? 36.770 -15.758 -38.476 1.00 58.47 117 PRO A C 1
ATOM 977 O O . PRO A 1 117 ? 36.214 -14.664 -38.493 1.00 58.47 117 PRO A O 1
ATOM 980 N N . SER A 1 118 ? 37.836 -15.991 -37.711 1.00 59.78 118 SER A N 1
ATOM 981 C CA . SER A 1 118 ? 38.407 -15.044 -36.746 1.00 59.78 118 SER A CA 1
ATOM 982 C C . SER A 1 118 ? 39.488 -14.131 -37.339 1.00 59.78 118 SER A C 1
ATOM 984 O O . SER A 1 118 ? 40.436 -13.774 -36.642 1.00 59.78 118 SER A O 1
ATOM 986 N N . ALA A 1 119 ? 39.387 -13.757 -38.614 1.00 61.09 119 ALA A N 1
ATOM 987 C CA . ALA A 1 119 ? 40.337 -12.842 -39.244 1.00 61.09 119 ALA A CA 1
ATOM 988 C C . ALA A 1 119 ? 39.592 -11.730 -39.992 1.00 61.09 119 ALA A C 1
ATOM 990 O O . ALA A 1 119 ? 38.585 -12.022 -40.645 1.00 61.09 119 ALA A O 1
ATOM 991 N N . PRO A 1 120 ? 40.065 -10.469 -39.949 1.00 48.97 120 PRO A N 1
ATOM 992 C CA . PRO A 1 120 ? 39.599 -9.481 -40.906 1.00 48.97 120 PRO A CA 1
ATOM 993 C C . PRO A 1 120 ? 40.006 -9.981 -42.294 1.00 48.97 120 PRO A C 1
ATOM 995 O O . PRO A 1 120 ? 41.192 -10.024 -42.618 1.00 48.97 120 PRO A O 1
ATOM 998 N N . MET A 1 121 ? 39.029 -10.414 -43.095 1.00 42.69 121 MET A N 1
ATOM 999 C CA . MET A 1 121 ? 39.248 -10.685 -44.511 1.00 42.69 121 MET A CA 1
ATOM 1000 C C . MET A 1 121 ? 39.837 -9.421 -45.136 1.00 42.69 121 MET A C 1
ATOM 1002 O O . MET A 1 121 ? 39.159 -8.399 -45.257 1.00 42.69 121 MET A O 1
ATOM 1006 N N . SER A 1 122 ? 41.112 -9.483 -45.514 1.00 47.69 122 SER A N 1
ATOM 1007 C CA . SER A 1 122 ? 41.690 -8.519 -46.433 1.00 47.69 122 SER A CA 1
ATOM 1008 C C . SER A 1 122 ? 40.884 -8.589 -47.731 1.00 47.69 122 SER A C 1
ATOM 1010 O O . SER A 1 122 ? 40.606 -9.661 -48.267 1.00 47.69 122 SER A O 1
ATOM 1012 N N . VAL A 1 123 ? 40.476 -7.425 -48.225 1.00 53.94 123 VAL A N 1
ATOM 1013 C CA . VAL A 1 123 ? 39.546 -7.207 -49.351 1.00 53.94 123 VAL A CA 1
ATOM 1014 C C . VAL A 1 123 ? 40.076 -7.748 -50.707 1.00 53.94 123 VAL A C 1
ATOM 1016 O O . VAL A 1 123 ? 39.491 -7.505 -51.756 1.00 53.94 123 VAL A O 1
ATOM 1019 N N . GLY A 1 124 ? 41.166 -8.521 -50.723 1.00 49.88 124 GLY A N 1
ATOM 1020 C CA . GLY A 1 124 ? 41.843 -8.990 -51.937 1.00 49.88 124 GLY A CA 1
ATOM 1021 C C . GLY A 1 124 ? 41.433 -10.368 -52.473 1.00 49.88 124 GLY A C 1
ATOM 1022 O O . GLY A 1 124 ? 41.634 -10.615 -53.655 1.00 49.88 124 GLY A O 1
ATOM 1023 N N . VAL A 1 125 ? 40.854 -11.267 -51.666 1.00 52.62 125 VAL A N 1
ATOM 1024 C CA . VAL A 1 125 ? 40.763 -12.704 -52.041 1.00 52.62 125 VAL A CA 1
ATOM 1025 C C . VAL A 1 125 ? 39.489 -13.074 -52.819 1.00 52.62 125 VAL A C 1
ATOM 1027 O O . VAL A 1 125 ? 39.455 -14.073 -53.534 1.00 52.62 125 VAL A O 1
ATOM 1030 N N . VAL A 1 126 ? 38.441 -12.245 -52.777 1.00 52.16 126 VAL A N 1
ATOM 1031 C CA . VAL A 1 126 ? 37.144 -12.562 -53.419 1.00 52.16 126 VAL A CA 1
ATOM 1032 C C . VAL A 1 126 ? 37.239 -12.643 -54.955 1.00 52.16 126 VAL A C 1
ATOM 1034 O O . VAL A 1 126 ? 36.386 -13.258 -55.591 1.00 52.16 126 VAL A O 1
ATOM 1037 N N . LYS A 1 127 ? 38.287 -12.087 -55.578 1.00 48.47 127 LYS A N 1
ATOM 1038 C CA . LYS A 1 127 ? 38.433 -12.105 -57.044 1.00 48.47 127 LYS A CA 1
ATOM 1039 C C . LYS A 1 127 ? 39.000 -13.415 -57.605 1.00 48.47 127 LYS A C 1
ATOM 1041 O O . LYS A 1 127 ? 38.749 -13.710 -58.765 1.00 48.47 127 LYS A O 1
ATOM 1046 N N . GLU A 1 128 ? 39.725 -14.191 -56.802 1.00 49.53 128 GLU A N 1
ATOM 1047 C CA . GLU A 1 128 ? 40.520 -15.337 -57.280 1.00 49.53 128 GLU A CA 1
ATOM 1048 C C . GLU A 1 128 ? 39.764 -16.675 -57.177 1.00 49.53 128 GLU A C 1
ATOM 1050 O O . GLU A 1 128 ? 39.951 -17.582 -57.987 1.00 49.53 128 GLU A O 1
ATOM 1055 N N . VAL A 1 129 ? 38.821 -16.770 -56.235 1.00 54.44 129 VAL A N 1
ATOM 1056 C CA . VAL A 1 129 ? 37.962 -17.958 -56.063 1.00 54.44 129 VAL A CA 1
ATOM 1057 C C . VAL A 1 129 ? 36.866 -18.029 -57.137 1.00 54.44 129 VAL A C 1
ATOM 1059 O O . VAL A 1 129 ? 36.403 -19.107 -57.494 1.00 54.44 129 VAL A O 1
ATOM 1062 N N . ASN A 1 130 ? 36.464 -16.888 -57.706 1.00 47.97 130 ASN A N 1
ATOM 1063 C CA . ASN A 1 130 ? 35.385 -16.850 -58.696 1.00 47.97 130 ASN A CA 1
ATOM 1064 C C . ASN A 1 130 ? 35.838 -17.251 -60.114 1.00 47.97 130 ASN A C 1
ATOM 1066 O O . ASN A 1 130 ? 34.994 -17.539 -60.956 1.00 47.97 130 ASN A O 1
ATOM 1070 N N . SER A 1 131 ? 37.148 -17.284 -60.390 1.00 49.62 131 SER A N 1
ATOM 1071 C CA . SER A 1 131 ? 37.696 -17.756 -61.672 1.00 49.62 131 SER A CA 1
ATOM 1072 C C . SER A 1 131 ? 37.971 -19.258 -61.695 1.00 49.62 131 SER A C 1
ATOM 1074 O O . SER A 1 131 ? 38.044 -19.838 -62.768 1.00 49.62 131 SER A O 1
ATOM 1076 N N . THR A 1 132 ? 38.097 -19.902 -60.533 1.00 49.75 132 THR A N 1
ATOM 1077 C CA . THR A 1 132 ? 38.376 -21.345 -60.428 1.00 49.75 132 THR A CA 1
ATOM 1078 C C . THR A 1 132 ? 37.117 -22.212 -60.468 1.00 49.75 132 THR A C 1
ATOM 1080 O O . THR A 1 132 ? 37.211 -23.403 -60.727 1.00 49.75 132 THR A O 1
ATOM 1083 N N . LEU A 1 133 ? 35.929 -21.627 -60.277 1.00 47.59 133 LEU A N 1
ATOM 1084 C CA . LEU A 1 133 ? 34.647 -22.345 -60.335 1.00 47.59 133 LEU A CA 1
ATOM 1085 C C . LEU A 1 133 ? 34.000 -22.388 -61.731 1.00 47.59 133 LEU A C 1
ATOM 1087 O O . LEU A 1 133 ? 32.929 -22.973 -61.880 1.00 47.59 133 LEU A O 1
ATOM 1091 N N . VAL A 1 134 ? 34.617 -21.781 -62.751 1.00 54.69 134 VAL A N 1
ATOM 1092 C CA . VAL A 1 134 ? 34.073 -21.761 -64.125 1.00 54.69 134 VAL A CA 1
ATOM 1093 C C . VAL A 1 134 ? 34.591 -22.929 -64.982 1.00 54.69 134 VAL A C 1
ATOM 1095 O O . VAL A 1 134 ? 33.917 -23.312 -65.934 1.00 54.69 134 VAL A O 1
ATOM 1098 N N . ASP A 1 135 ? 35.711 -23.562 -64.615 1.00 51.66 135 ASP A N 1
ATOM 1099 C CA . ASP A 1 135 ? 36.379 -24.570 -65.460 1.00 51.66 135 ASP A CA 1
ATOM 1100 C C . ASP A 1 135 ? 35.942 -26.035 -65.223 1.00 51.66 135 ASP A C 1
ATOM 1102 O O . ASP A 1 135 ? 36.306 -26.911 -66.003 1.00 51.66 135 ASP A O 1
ATOM 1106 N N . GLU A 1 136 ? 35.110 -26.334 -64.215 1.00 54.56 136 GLU A N 1
ATOM 1107 C CA . GLU A 1 136 ? 34.661 -27.710 -63.905 1.00 54.56 136 GLU A CA 1
ATOM 1108 C C . GLU A 1 136 ? 33.183 -27.990 -64.253 1.00 54.56 136 GLU A C 1
ATOM 1110 O O . GLU A 1 136 ? 3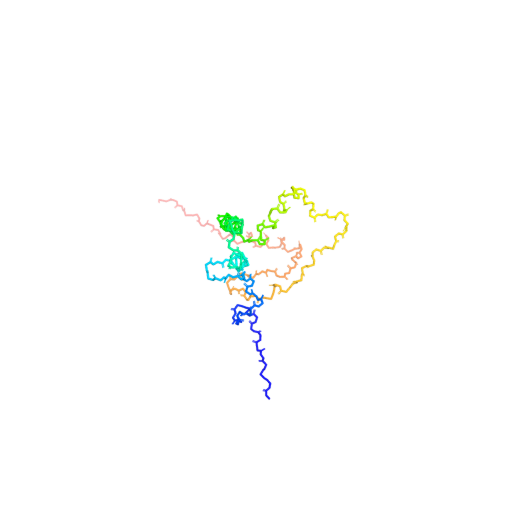2.434 -28.589 -63.480 1.00 54.56 136 GLU A O 1
ATOM 1115 N N . GLN A 1 137 ? 32.735 -27.599 -65.449 1.00 50.47 137 GLN A N 1
ATOM 1116 C CA . GLN A 1 137 ? 31.519 -28.158 -66.063 1.00 50.47 137 GLN A CA 1
ATOM 1117 C C . GLN A 1 137 ? 31.908 -29.284 -67.040 1.00 50.47 137 GLN A C 1
ATOM 1119 O O . GLN A 1 137 ? 32.214 -29.004 -68.201 1.00 50.47 137 GLN A O 1
ATOM 1124 N N . PRO A 1 138 ? 31.903 -30.569 -66.629 1.00 45.25 138 PRO A N 1
ATOM 1125 C CA . PRO A 1 138 ? 32.034 -31.664 -67.577 1.00 45.25 138 PRO A CA 1
ATOM 1126 C C . PRO A 1 138 ? 30.779 -31.752 -68.455 1.00 45.25 138 PRO A C 1
ATOM 1128 O O . PRO A 1 138 ? 29.643 -31.712 -67.979 1.00 45.25 138 PRO A O 1
ATOM 1131 N N . ALA A 1 139 ? 31.027 -31.864 -69.758 1.00 52.03 139 ALA A N 1
ATOM 1132 C CA . ALA A 1 139 ? 30.058 -31.917 -70.840 1.00 52.03 139 ALA A CA 1
ATOM 1133 C C . ALA A 1 139 ? 28.831 -32.792 -70.524 1.00 52.03 139 ALA A C 1
ATOM 1135 O O . ALA A 1 139 ? 28.928 -34.004 -70.325 1.00 52.03 139 ALA A O 1
ATOM 1136 N N . ARG A 1 140 ? 27.649 -32.168 -70.546 1.00 43.94 140 ARG A N 1
ATOM 1137 C CA . ARG A 1 140 ? 26.357 -32.856 -70.546 1.00 43.94 140 ARG A CA 1
ATOM 1138 C C . ARG A 1 140 ? 26.241 -33.663 -71.846 1.00 43.94 140 ARG A C 1
ATOM 1140 O O . ARG A 1 140 ? 26.037 -33.093 -72.915 1.00 43.94 140 ARG A O 1
ATOM 1147 N N . VAL A 1 141 ? 26.393 -34.980 -71.738 1.00 55.44 141 VAL A N 1
ATOM 1148 C CA . VAL A 1 141 ? 26.119 -35.950 -72.805 1.00 55.44 141 VAL A CA 1
ATOM 1149 C C . VAL A 1 141 ? 24.659 -35.790 -73.239 1.00 55.44 141 VAL A C 1
ATOM 1151 O O . VAL A 1 141 ? 23.742 -35.917 -72.431 1.00 55.44 141 VAL A O 1
ATOM 1154 N N . VAL A 1 142 ? 24.460 -35.440 -74.508 1.00 61.41 142 VAL A N 1
ATOM 1155 C CA . VAL A 1 142 ? 23.154 -35.380 -75.169 1.00 61.41 142 VAL A CA 1
ATOM 1156 C C . VAL A 1 142 ? 22.826 -36.790 -75.649 1.00 61.41 142 VAL A C 1
ATOM 1158 O O . VAL A 1 142 ? 23.491 -37.304 -76.544 1.00 61.41 142 VAL A O 1
ATOM 1161 N N . GLU A 1 143 ? 21.824 -37.421 -75.044 1.00 59.34 143 GLU A N 1
ATOM 1162 C CA . GLU A 1 143 ? 21.270 -38.693 -75.513 1.00 59.34 143 GLU A CA 1
ATOM 1163 C C . GLU A 1 143 ? 20.174 -38.402 -76.561 1.00 59.34 143 GLU A C 1
ATOM 1165 O O . GLU A 1 143 ? 19.282 -37.590 -76.286 1.00 59.34 143 GLU A O 1
ATOM 1170 N N . PRO A 1 144 ? 20.241 -38.965 -77.784 1.00 57.12 144 PRO A N 1
ATOM 1171 C CA . PRO A 1 144 ? 19.239 -38.717 -78.812 1.00 57.12 144 PRO A CA 1
ATOM 1172 C C . PRO A 1 144 ? 17.986 -39.572 -78.598 1.00 57.12 144 PRO A C 1
ATOM 1174 O O . PRO A 1 144 ? 18.057 -40.759 -78.298 1.00 57.12 144 PRO A O 1
ATOM 1177 N N . ALA A 1 145 ? 16.836 -38.939 -78.816 1.00 47.19 145 ALA A N 1
ATOM 1178 C CA . ALA A 1 145 ? 15.520 -39.555 -78.777 1.00 47.19 145 ALA A CA 1
ATOM 1179 C C . ALA A 1 145 ? 15.376 -40.726 -79.768 1.00 47.19 145 ALA A C 1
ATOM 1181 O O . ALA A 1 145 ? 15.668 -40.589 -80.963 1.00 47.19 145 ALA A O 1
ATOM 1182 N N . GLN A 1 146 ? 14.843 -41.837 -79.262 1.00 50.03 146 GLN A N 1
ATOM 1183 C CA . GLN A 1 146 ? 14.148 -42.892 -80.002 1.00 50.03 146 GLN A CA 1
ATOM 1184 C C . GLN A 1 146 ? 12.922 -43.292 -79.181 1.00 50.03 146 GLN A C 1
ATOM 1186 O O . GLN A 1 146 ? 13.103 -43.582 -77.977 1.00 50.03 146 GLN A O 1
#

Secondary structure (DSSP, 8-state):
--------S-TTSS---TTT-----EETTEETTHHHHHHHHHH---HHHHHHHHHHHHHHHHHHHTT--HHHHHHHHHHHHT-S---S--SS-PPP----TTTTS-PPPPTTS-----S---TTTHHHHHHHSSS-------PPP-

Mean predicted aligned error: 18.86 Å